Protein AF-A0A4Y2T5E0-F1 (afdb_monomer_lite)

Foldseek 3Di:
DPPVVVVVVVVVCVVVVVCVVLVVLVPDDCVCVVVSVVVVVVVVVVVVVVLVVQLVVQLCVVPDPVDPDDDPVNSVVSSCVRSDPDDDPVVVVVVPDDDDDDD

Structure (mmCIF, N/CA/C/O backbone):
data_AF-A0A4Y2T5E0-F1
#
_entry.id   AF-A0A4Y2T5E0-F1
#
loop_
_atom_site.group_PDB
_atom_site.id
_atom_site.type_symbol
_atom_site.label_atom_id
_atom_site.label_alt_id
_atom_site.label_comp_id
_atom_site.label_asym_id
_atom_site.label_entity_id
_atom_site.label_seq_id
_atom_site.pdbx_PDB_ins_code
_atom_site.Cartn_x
_atom_site.Cartn_y
_atom_site.Cartn_z
_atom_site.occupancy
_atom_site.B_iso_or_equiv
_atom_site.auth_seq_id
_atom_site.auth_comp_id
_atom_site.auth_asym_id
_atom_site.auth_atom_id
_atom_site.pdbx_PDB_model_num
ATOM 1 N N . MET A 1 1 ? -25.611 14.193 2.807 1.00 38.94 1 MET A N 1
ATOM 2 C CA . MET A 1 1 ? -24.963 12.867 2.953 1.00 38.94 1 MET A CA 1
ATOM 3 C C . MET A 1 1 ? -24.433 12.355 1.598 1.00 38.94 1 MET A C 1
ATOM 5 O O . MET A 1 1 ? -24.807 11.285 1.165 1.00 38.94 1 MET A O 1
ATOM 9 N N . HIS A 1 2 ? -23.585 13.120 0.891 1.00 33.88 2 HIS A N 1
ATOM 10 C CA . HIS A 1 2 ? -23.085 12.746 -0.457 1.00 33.88 2 HIS A CA 1
ATOM 11 C C . HIS A 1 2 ? -21.566 12.936 -0.644 1.00 33.88 2 HIS A C 1
ATOM 13 O O . HIS A 1 2 ? -20.996 12.493 -1.637 1.00 33.88 2 HIS A O 1
ATOM 19 N N . ILE A 1 3 ? -20.885 13.560 0.323 1.00 38.69 3 ILE A N 1
ATOM 20 C CA . ILE A 1 3 ? -19.448 13.872 0.236 1.00 38.69 3 ILE A CA 1
ATOM 21 C C . ILE A 1 3 ? -18.590 12.664 0.658 1.00 38.69 3 ILE A C 1
ATOM 23 O O . ILE A 1 3 ? -17.503 12.457 0.125 1.00 38.69 3 ILE A O 1
ATOM 27 N N . ALA A 1 4 ? -19.100 11.815 1.560 1.00 41.91 4 ALA A N 1
ATOM 28 C CA . ALA A 1 4 ? -18.383 10.633 2.034 1.00 41.91 4 ALA A CA 1
ATOM 29 C C . ALA A 1 4 ? -18.294 9.530 0.962 1.00 41.91 4 ALA A C 1
ATOM 31 O O . ALA A 1 4 ? -17.218 8.975 0.765 1.00 41.91 4 ALA A O 1
ATOM 32 N N . GLN A 1 5 ? -19.375 9.252 0.219 1.00 39.28 5 GLN A N 1
ATOM 33 C CA . GLN A 1 5 ? -19.394 8.177 -0.786 1.00 39.28 5 GLN A CA 1
ATOM 34 C C . GLN A 1 5 ? -18.369 8.388 -1.913 1.00 39.28 5 GLN A C 1
ATOM 36 O O . GLN A 1 5 ? -17.721 7.427 -2.319 1.00 39.28 5 GLN A O 1
ATOM 41 N N . ARG A 1 6 ? -18.167 9.637 -2.365 1.00 36.12 6 ARG A N 1
ATOM 42 C CA . ARG A 1 6 ? -17.224 9.973 -3.451 1.00 36.12 6 ARG A CA 1
ATOM 43 C C . ARG A 1 6 ? -15.768 9.622 -3.126 1.00 36.12 6 ARG A C 1
ATOM 45 O O . ARG A 1 6 ? -15.042 9.177 -4.011 1.00 36.12 6 ARG A O 1
ATOM 52 N N . LYS A 1 7 ? -15.342 9.786 -1.866 1.00 42.78 7 LYS A N 1
ATOM 53 C CA . LYS A 1 7 ? -13.980 9.424 -1.434 1.00 42.78 7 LYS A CA 1
ATOM 54 C C . LYS A 1 7 ? -13.768 7.906 -1.415 1.00 42.78 7 LYS A C 1
ATOM 56 O O . LYS A 1 7 ? -12.701 7.440 -1.796 1.00 42.78 7 LYS A O 1
ATOM 61 N N . TRP A 1 8 ? -14.788 7.133 -1.039 1.00 35.09 8 TRP A N 1
ATOM 62 C CA . TRP A 1 8 ? -14.706 5.667 -0.984 1.00 35.09 8 TRP A CA 1
ATOM 63 C C . TRP A 1 8 ? -14.753 4.994 -2.361 1.00 35.09 8 TRP A C 1
ATOM 65 O O . TRP A 1 8 ? -14.153 3.936 -2.536 1.00 35.09 8 TRP A O 1
ATOM 75 N N . THR A 1 9 ? -15.429 5.587 -3.350 1.00 40.59 9 THR A N 1
ATOM 76 C CA . THR A 1 9 ? -15.421 5.071 -4.731 1.00 40.59 9 THR A CA 1
ATOM 77 C C . THR A 1 9 ? -14.061 5.234 -5.405 1.00 40.59 9 THR A C 1
ATOM 79 O O . THR A 1 9 ? -13.623 4.303 -6.068 1.00 40.59 9 THR A O 1
ATOM 82 N N . ALA A 1 10 ? -13.349 6.340 -5.159 1.00 46.66 10 ALA A N 1
ATOM 83 C CA . ALA A 1 10 ? -11.989 6.536 -5.673 1.00 46.66 10 ALA A CA 1
ATOM 84 C C . ALA A 1 10 ? -10.997 5.497 -5.111 1.00 46.66 10 ALA A C 1
ATOM 86 O O . ALA A 1 10 ? -10.145 4.997 -5.835 1.00 46.66 10 ALA A O 1
ATOM 87 N N . LEU A 1 11 ? -11.170 5.090 -3.846 1.00 44.09 11 LEU A N 1
ATOM 88 C CA . LEU A 1 11 ? -10.373 4.036 -3.201 1.00 44.09 11 LEU A CA 1
ATOM 89 C C . LEU A 1 11 ? -10.544 2.647 -3.840 1.00 44.09 11 LEU A C 1
ATOM 91 O O . LEU A 1 11 ? -9.616 1.846 -3.802 1.00 44.09 11 LEU A O 1
ATOM 95 N N . LYS A 1 12 ? -11.699 2.354 -4.454 1.00 46.22 12 LYS A N 1
ATOM 96 C CA . LYS A 1 12 ? -11.912 1.097 -5.197 1.00 46.22 12 LYS A CA 1
ATOM 97 C C . LYS A 1 12 ? -11.243 1.083 -6.572 1.00 46.22 12 LYS A C 1
ATOM 99 O O . LYS A 1 12 ? -11.089 0.005 -7.136 1.00 46.22 12 LYS A O 1
ATOM 104 N N . GLU A 1 13 ? -10.847 2.239 -7.101 1.00 50.88 13 GLU A N 1
ATOM 105 C CA . GLU A 1 13 ? -10.145 2.348 -8.386 1.00 50.88 13 GLU A CA 1
ATOM 106 C C . GLU A 1 13 ? -8.615 2.293 -8.242 1.00 50.88 13 GLU A C 1
ATOM 108 O O . GLU A 1 13 ? -7.919 2.027 -9.219 1.00 50.88 13 GLU A O 1
ATOM 113 N N . ILE A 1 14 ? -8.089 2.446 -7.020 1.00 53.03 14 ILE A N 1
ATOM 114 C CA . ILE A 1 14 ? -6.653 2.350 -6.701 1.00 53.03 14 ILE A CA 1
ATOM 115 C C . ILE A 1 14 ? -6.022 1.019 -7.162 1.00 53.03 14 ILE A C 1
ATOM 117 O O . ILE A 1 14 ? -4.982 1.080 -7.818 1.00 53.03 14 ILE A O 1
ATOM 121 N N . PRO A 1 15 ? -6.653 -0.16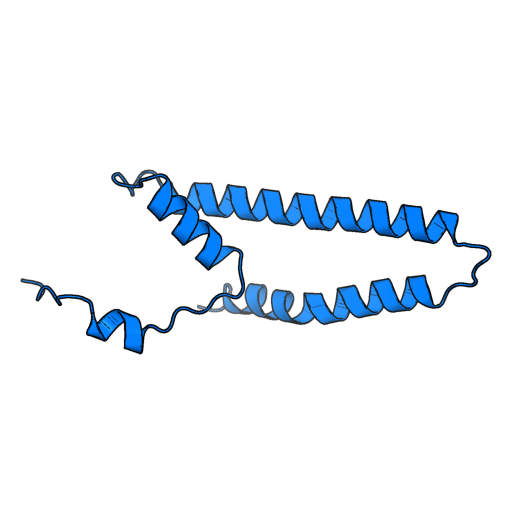4 -6.978 1.00 59.19 15 PRO A N 1
ATOM 122 C CA . PRO A 1 15 ? -6.102 -1.422 -7.490 1.00 59.19 15 PRO A CA 1
ATOM 123 C C . PRO A 1 15 ? -5.971 -1.440 -9.019 1.00 59.19 15 PRO A C 1
ATOM 125 O O . PRO A 1 15 ? -5.111 -2.125 -9.567 1.00 59.19 15 PRO A O 1
ATOM 128 N N . ARG A 1 16 ? -6.826 -0.687 -9.726 1.00 64.06 16 ARG A N 1
ATOM 129 C CA . ARG A 1 16 ? -6.828 -0.613 -11.190 1.00 64.06 16 ARG A CA 1
ATOM 130 C C . ARG A 1 16 ? -5.726 0.313 -11.694 1.00 64.06 16 ARG A C 1
ATOM 132 O O . ARG A 1 16 ? -5.072 -0.014 -12.676 1.00 64.06 16 ARG A O 1
ATOM 139 N N . VAL A 1 17 ? -5.496 1.434 -11.014 1.00 73.75 17 VAL A N 1
ATOM 140 C CA . VAL A 1 17 ? -4.439 2.391 -11.375 1.00 73.75 17 VAL A CA 1
ATOM 141 C C . VAL A 1 17 ? -3.053 1.817 -11.087 1.00 73.75 17 VAL A C 1
ATOM 143 O O . VAL A 1 17 ? -2.181 1.899 -11.948 1.00 73.75 17 VAL A O 1
ATOM 146 N N . GLU A 1 18 ? -2.856 1.172 -9.936 1.00 76.12 18 GLU A N 1
ATOM 147 C CA . GLU A 1 18 ? -1.587 0.508 -9.613 1.00 76.12 18 GLU A CA 1
ATOM 148 C C . GLU A 1 18 ? -1.259 -0.580 -10.641 1.00 76.12 18 GLU A C 1
ATOM 150 O O . GLU A 1 18 ? -0.164 -0.583 -11.202 1.00 76.12 18 GLU A O 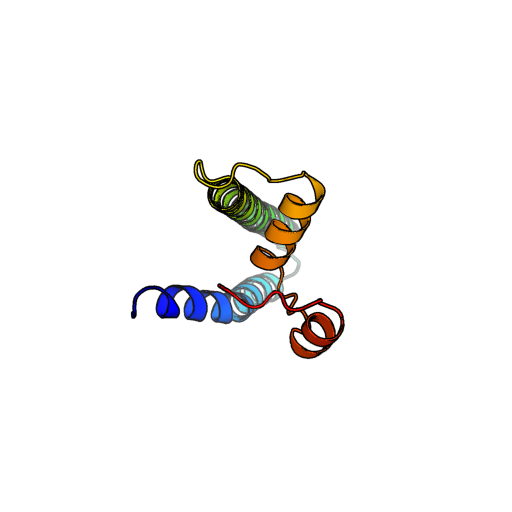1
ATOM 155 N N . ALA A 1 19 ? -2.227 -1.441 -10.977 1.00 81.50 19 ALA A N 1
ATOM 156 C CA . ALA A 1 19 ? -2.047 -2.475 -11.995 1.00 81.50 19 ALA A CA 1
ATOM 157 C C . ALA A 1 19 ? -1.687 -1.899 -13.378 1.00 81.50 19 ALA A C 1
ATOM 159 O O . ALA A 1 19 ? -0.857 -2.475 -14.080 1.00 81.50 19 ALA A O 1
ATOM 160 N N . LEU A 1 20 ? -2.264 -0.754 -13.762 1.00 88.00 20 LEU A N 1
ATOM 161 C CA . LEU A 1 20 ? -1.931 -0.068 -15.016 1.00 88.00 20 LEU A CA 1
ATOM 162 C C . LEU A 1 20 ? -0.515 0.522 -14.994 1.00 88.00 20 LEU A C 1
ATOM 164 O O . LEU A 1 20 ? 0.213 0.377 -15.974 1.00 88.00 20 LEU A O 1
ATOM 168 N N . ILE A 1 21 ? -0.106 1.145 -13.885 1.00 86.19 21 ILE A N 1
ATOM 169 C CA . ILE A 1 21 ? 1.241 1.713 -13.724 1.00 86.19 21 ILE A CA 1
ATOM 170 C C . ILE A 1 21 ? 2.290 0.597 -13.768 1.00 86.19 21 ILE A C 1
ATOM 172 O O . ILE A 1 21 ? 3.238 0.678 -14.548 1.00 86.19 21 ILE A O 1
ATOM 176 N N . PHE A 1 22 ? 2.104 -0.472 -12.988 1.00 85.62 22 PHE A N 1
ATOM 177 C CA . PHE A 1 22 ? 3.004 -1.628 -13.011 1.00 85.62 22 PHE A CA 1
ATOM 178 C C . PHE A 1 22 ? 3.014 -2.312 -14.381 1.00 85.62 22 PHE A C 1
ATOM 180 O O . PHE A 1 22 ? 4.081 -2.669 -14.875 1.00 85.62 22 PHE A O 1
ATOM 187 N N . GLY A 1 23 ? 1.856 -2.453 -15.029 1.00 88.44 23 GLY A N 1
ATOM 188 C CA . GLY A 1 23 ? 1.760 -2.997 -16.384 1.00 88.44 23 GLY A CA 1
ATOM 189 C C . GLY A 1 23 ? 2.554 -2.179 -17.406 1.00 88.44 23 GLY A C 1
ATOM 190 O O . GLY A 1 23 ? 3.310 -2.751 -18.191 1.00 88.44 23 GLY A O 1
ATOM 191 N N . ALA A 1 24 ? 2.456 -0.848 -17.353 1.00 90.38 24 ALA A N 1
ATOM 192 C CA . ALA A 1 24 ? 3.204 0.046 -18.233 1.00 90.38 24 ALA A CA 1
ATOM 193 C C . ALA A 1 24 ? 4.723 -0.080 -18.022 1.00 90.38 24 ALA A C 1
ATOM 195 O O . ALA A 1 24 ? 5.458 -0.292 -18.987 1.00 90.38 24 ALA A O 1
ATOM 196 N N . TRP A 1 25 ? 5.199 -0.040 -16.773 1.00 90.75 25 TRP A N 1
ATOM 197 C CA . TRP A 1 25 ? 6.627 -0.198 -16.466 1.00 90.75 25 TRP A CA 1
ATOM 198 C C . TRP A 1 25 ? 7.168 -1.585 -16.835 1.00 90.75 25 TRP A C 1
ATOM 200 O O . TRP A 1 25 ? 8.291 -1.693 -17.332 1.00 90.75 25 TRP A O 1
ATOM 210 N N . ASN A 1 26 ? 6.369 -2.641 -16.661 1.00 88.44 26 ASN A N 1
ATOM 211 C CA . ASN A 1 26 ? 6.749 -4.003 -17.045 1.00 88.44 26 ASN A CA 1
ATOM 212 C C . ASN A 1 26 ? 6.790 -4.212 -18.564 1.00 88.44 26 ASN A C 1
ATOM 214 O O . ASN A 1 26 ? 7.546 -5.062 -19.024 1.00 88.44 26 ASN A O 1
ATOM 218 N N . SER A 1 27 ? 6.031 -3.432 -19.340 1.00 91.62 27 SER A N 1
ATOM 219 C CA . SER A 1 27 ? 6.030 -3.521 -20.808 1.00 91.62 27 SER A CA 1
ATOM 220 C C . SER A 1 27 ? 7.298 -2.963 -21.469 1.00 91.62 27 SER A C 1
ATOM 222 O O . SER A 1 27 ? 7.560 -3.245 -22.638 1.00 91.62 27 SER A O 1
ATOM 224 N N . LEU A 1 28 ? 8.100 -2.180 -20.736 1.00 92.00 28 LEU A N 1
ATOM 225 C CA . LEU A 1 28 ? 9.345 -1.620 -21.256 1.00 92.00 28 LEU A CA 1
ATOM 226 C C . LEU A 1 28 ? 10.404 -2.713 -21.488 1.00 92.00 28 LEU A C 1
ATOM 228 O O . LEU A 1 28 ? 10.467 -3.678 -20.721 1.00 92.00 28 LEU A O 1
ATOM 232 N N . PRO A 1 29 ? 11.301 -2.546 -22.475 1.00 93.94 29 PRO A N 1
ATOM 233 C CA . PRO A 1 29 ? 12.400 -3.480 -22.710 1.00 93.94 29 PRO A CA 1
ATOM 234 C C . PRO A 1 29 ? 13.345 -3.634 -21.508 1.00 93.94 29 PRO A C 1
ATOM 236 O O . PRO A 1 29 ? 13.461 -2.750 -20.656 1.00 93.94 29 PRO A O 1
ATOM 239 N N . GLU A 1 30 ? 14.075 -4.749 -21.465 1.00 90.75 30 GLU A N 1
ATOM 240 C CA . GLU A 1 30 ? 14.970 -5.078 -20.346 1.00 90.75 30 GLU A CA 1
ATOM 241 C C . GLU A 1 30 ? 16.203 -4.168 -20.252 1.00 90.75 30 GLU A C 1
ATOM 243 O O . GLU A 1 30 ? 16.779 -4.006 -19.179 1.00 90.75 30 GLU A O 1
ATOM 248 N N . CYS A 1 31 ? 16.557 -3.474 -21.338 1.00 94.00 31 CYS A N 1
ATOM 249 C CA . CYS A 1 31 ? 17.613 -2.460 -21.319 1.00 94.00 31 CYS A CA 1
ATOM 250 C C . CYS A 1 31 ? 17.312 -1.270 -20.383 1.00 94.00 31 CYS A C 1
ATOM 252 O O . CYS A 1 31 ? 18.219 -0.502 -20.076 1.00 94.00 31 CYS A O 1
ATOM 254 N N . TYR A 1 32 ? 16.075 -1.140 -19.885 1.00 91.75 32 TYR A N 1
ATOM 255 C CA . TYR A 1 32 ? 15.664 -0.134 -18.900 1.00 91.75 32 TYR A CA 1
ATOM 256 C C . TYR A 1 32 ? 15.565 -0.677 -17.463 1.00 91.75 32 TYR A C 1
ATOM 258 O O . TYR A 1 32 ? 14.931 -0.047 -16.615 1.00 91.75 32 TYR A O 1
ATOM 266 N N . SER A 1 33 ? 16.153 -1.838 -17.161 1.00 90.56 33 SER A N 1
ATOM 267 C CA . SER A 1 33 ? 16.027 -2.515 -15.858 1.00 90.56 33 SER A CA 1
ATOM 268 C C . SER A 1 33 ? 16.369 -1.626 -14.652 1.00 90.56 33 SER A C 1
ATOM 270 O O . SER A 1 33 ? 15.618 -1.601 -13.677 1.00 90.56 33 SER A O 1
ATOM 272 N N . GLU A 1 34 ? 17.432 -0.823 -14.726 1.00 93.50 34 GLU A N 1
ATOM 273 C CA . GLU A 1 34 ? 17.815 0.095 -13.641 1.00 93.50 34 GLU A CA 1
ATOM 274 C C . GLU A 1 34 ? 16.812 1.242 -13.450 1.00 93.50 34 GLU A C 1
ATOM 276 O O . GLU A 1 34 ? 16.480 1.613 -12.322 1.00 93.50 34 GLU A O 1
ATOM 281 N N . VAL A 1 35 ? 16.238 1.752 -14.543 1.00 93.06 35 VAL A N 1
ATOM 282 C CA . VAL A 1 35 ? 15.198 2.790 -14.487 1.00 93.06 35 VAL A CA 1
ATOM 283 C C . VAL A 1 35 ? 13.908 2.226 -13.889 1.00 93.06 35 VAL A C 1
ATOM 285 O O . VAL A 1 35 ? 13.285 2.885 -13.057 1.00 93.06 35 VAL A O 1
ATOM 288 N N . LYS A 1 36 ? 13.534 0.985 -14.238 1.00 92.50 36 LYS A N 1
ATOM 289 C CA . LYS A 1 36 ? 12.387 0.287 -13.631 1.00 92.50 36 LYS A CA 1
ATOM 290 C C . LYS A 1 36 ? 12.570 0.133 -12.118 1.00 92.50 36 LYS A C 1
ATOM 292 O O . LYS A 1 36 ? 11.651 0.437 -11.361 1.00 92.50 36 LYS A O 1
ATOM 297 N N . LYS A 1 37 ? 13.759 -0.287 -11.663 1.00 91.06 37 LYS A N 1
ATOM 298 C CA . LYS A 1 37 ? 14.075 -0.413 -10.227 1.00 91.06 37 LYS A CA 1
ATOM 299 C C . LYS A 1 37 ? 13.922 0.920 -9.499 1.00 91.06 37 LYS A C 1
ATOM 301 O O . LYS A 1 37 ? 13.288 0.964 -8.445 1.00 91.06 37 LYS A O 1
ATOM 306 N N . LEU A 1 38 ? 14.450 2.004 -10.071 1.00 92.38 38 LEU A N 1
ATOM 307 C CA . LEU A 1 38 ? 14.309 3.340 -9.495 1.00 92.38 38 LEU A CA 1
ATOM 308 C C . LEU A 1 38 ? 12.839 3.770 -9.425 1.00 92.38 38 LEU A C 1
ATOM 310 O O . LEU A 1 38 ? 12.385 4.219 -8.373 1.00 92.38 38 LEU A O 1
ATOM 314 N N . ALA A 1 39 ? 12.083 3.591 -10.510 1.00 89.94 39 ALA A N 1
ATOM 315 C CA . ALA A 1 39 ? 10.664 3.929 -10.559 1.00 89.94 39 ALA A CA 1
ATOM 316 C C . ALA A 1 39 ? 9.862 3.171 -9.491 1.00 89.94 39 ALA A C 1
ATOM 318 O O . ALA A 1 39 ? 9.070 3.779 -8.771 1.00 89.94 39 ALA A O 1
ATOM 319 N N . TYR A 1 40 ? 10.109 1.870 -9.323 1.00 88.31 40 TYR A N 1
ATOM 320 C CA . TYR A 1 40 ? 9.469 1.070 -8.276 1.00 88.31 40 TYR A CA 1
ATOM 321 C C . TYR A 1 40 ? 9.872 1.502 -6.866 1.00 88.31 40 TYR A C 1
ATOM 323 O O . TYR A 1 40 ? 9.010 1.571 -5.986 1.00 88.31 40 TYR A O 1
ATOM 331 N N . GLY A 1 41 ? 11.139 1.861 -6.647 1.00 89.38 41 GLY A N 1
ATOM 332 C CA . GLY A 1 41 ? 11.587 2.432 -5.377 1.00 89.38 41 GLY A CA 1
ATOM 333 C C . GLY A 1 41 ? 10.842 3.725 -5.040 1.00 89.38 41 GLY A C 1
ATOM 334 O O . GLY A 1 41 ? 10.274 3.855 -3.956 1.00 89.38 41 GLY A O 1
ATOM 335 N N . VAL A 1 42 ? 10.761 4.646 -6.000 1.00 89.00 42 VAL A N 1
ATOM 336 C CA . VAL A 1 42 ? 10.052 5.925 -5.852 1.00 89.00 42 VAL A CA 1
ATOM 337 C C . VAL A 1 42 ? 8.556 5.711 -5.594 1.00 89.00 42 VAL A C 1
ATOM 339 O O . VAL A 1 42 ? 8.012 6.279 -4.646 1.00 89.00 42 VAL A O 1
ATOM 342 N N . LEU A 1 43 ? 7.894 4.849 -6.372 1.00 86.00 43 LEU A N 1
ATOM 343 C CA . LEU A 1 43 ? 6.477 4.509 -6.178 1.00 86.00 43 LEU A CA 1
ATOM 344 C C . LEU A 1 43 ? 6.211 3.925 -4.781 1.00 86.00 43 LEU A C 1
ATOM 346 O O . LEU A 1 43 ? 5.222 4.279 -4.139 1.00 86.00 43 LEU A O 1
ATOM 350 N N . THR A 1 44 ? 7.118 3.085 -4.277 1.00 85.69 44 THR A N 1
ATOM 351 C CA . THR A 1 44 ? 7.000 2.482 -2.940 1.00 85.69 44 THR A CA 1
ATOM 352 C C . THR A 1 44 ? 7.118 3.527 -1.827 1.00 85.69 44 THR A C 1
ATOM 354 O O . THR A 1 44 ? 6.376 3.472 -0.841 1.00 85.69 44 THR A O 1
ATOM 357 N N . ILE A 1 45 ? 8.004 4.517 -1.983 1.00 87.19 45 ILE A N 1
ATOM 358 C CA . ILE A 1 45 ? 8.141 5.619 -1.019 1.00 87.19 45 ILE A CA 1
ATOM 359 C C . ILE A 1 45 ? 6.820 6.386 -0.917 1.00 87.19 45 ILE A C 1
ATOM 361 O O . ILE A 1 45 ? 6.316 6.560 0.189 1.00 87.19 45 ILE A O 1
ATOM 365 N N . PHE A 1 46 ? 6.208 6.755 -2.046 1.00 81.06 46 PHE A N 1
ATOM 366 C CA . PHE A 1 46 ? 4.924 7.466 -2.044 1.00 81.06 46 PHE A CA 1
ATOM 367 C C . PHE A 1 46 ? 3.772 6.645 -1.444 1.00 81.06 46 PHE A C 1
ATOM 369 O O . PHE A 1 46 ? 2.962 7.176 -0.682 1.00 81.06 46 PHE A O 1
ATOM 376 N N . GLY A 1 47 ? 3.694 5.345 -1.747 1.00 81.62 47 GLY A N 1
ATOM 377 C CA . GLY A 1 47 ? 2.663 4.473 -1.172 1.00 81.62 47 GLY A CA 1
ATOM 378 C C . GLY A 1 47 ? 2.797 4.319 0.348 1.00 81.62 47 GLY A C 1
ATOM 379 O O . GLY A 1 47 ? 1.803 4.343 1.085 1.00 81.62 47 GLY A O 1
ATOM 380 N N . SER A 1 48 ? 4.035 4.203 0.835 1.00 80.88 48 SER A N 1
ATOM 381 C CA . SER A 1 48 ? 4.307 4.074 2.268 1.00 80.88 48 SER A CA 1
ATOM 382 C C . SER A 1 48 ? 4.052 5.380 3.024 1.00 80.88 48 SER A C 1
ATOM 384 O O . SER A 1 48 ? 3.350 5.342 4.037 1.00 80.88 48 SER A O 1
ATOM 386 N N . THR A 1 49 ? 4.509 6.536 2.526 1.00 86.69 49 THR A N 1
ATOM 387 C CA . THR A 1 49 ? 4.256 7.839 3.171 1.00 86.69 49 THR A CA 1
ATOM 388 C C . THR A 1 49 ? 2.766 8.132 3.288 1.00 86.69 49 THR A C 1
ATOM 390 O O . THR A 1 49 ? 2.302 8.449 4.384 1.00 86.69 49 THR A O 1
ATOM 393 N N . TYR A 1 50 ? 1.993 7.914 2.221 1.00 84.94 50 TYR A N 1
ATOM 394 C CA . TYR A 1 50 ? 0.536 8.059 2.264 1.00 84.94 50 TYR A CA 1
ATOM 395 C C . TYR A 1 50 ? -0.105 7.172 3.343 1.00 84.94 50 TYR A C 1
ATOM 397 O O . TYR A 1 50 ? -0.968 7.618 4.102 1.00 84.94 50 TYR A O 1
ATOM 405 N N . SER A 1 51 ? 0.335 5.916 3.445 1.00 79.12 51 SER A N 1
ATOM 406 C CA . SER A 1 51 ? -0.185 4.972 4.440 1.00 79.12 51 SER A CA 1
ATOM 407 C C . SER A 1 51 ? 0.120 5.421 5.873 1.00 79.12 51 SER A C 1
ATOM 409 O O . SER A 1 51 ? -0.751 5.340 6.744 1.00 79.12 51 SER A O 1
ATOM 411 N N . PHE A 1 52 ? 1.325 5.943 6.119 1.00 82.69 52 PHE A N 1
ATOM 412 C CA . PHE A 1 52 ? 1.695 6.517 7.412 1.00 82.69 52 PHE A CA 1
ATOM 413 C C . PHE A 1 52 ? 0.867 7.762 7.740 1.00 82.69 52 PHE A C 1
ATOM 415 O O . PHE A 1 52 ? 0.312 7.841 8.836 1.00 82.69 52 PHE A O 1
ATOM 422 N N . GLU A 1 53 ? 0.718 8.704 6.809 1.00 81.69 53 GLU A N 1
ATOM 423 C CA . GLU A 1 53 ? -0.095 9.912 7.012 1.00 81.69 53 GLU A CA 1
ATOM 424 C C . GLU A 1 53 ? -1.557 9.572 7.322 1.00 81.69 53 GLU A C 1
ATOM 426 O O . GLU A 1 53 ? -2.151 10.123 8.257 1.00 81.69 53 GLU A O 1
ATOM 431 N N . GLN A 1 54 ? -2.128 8.605 6.601 1.00 83.06 54 GLN A N 1
ATOM 432 C CA . G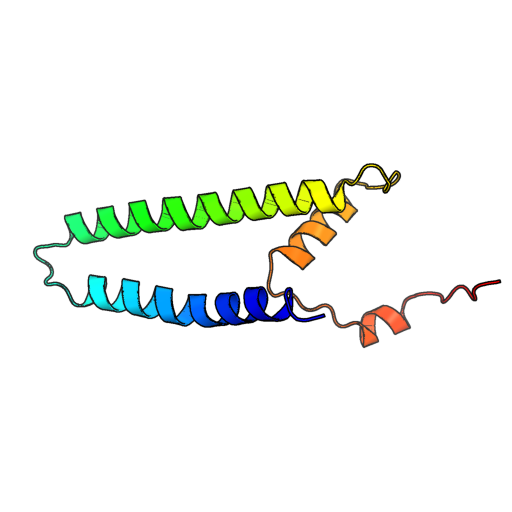LN A 1 54 ? -3.466 8.095 6.890 1.00 83.06 54 GLN A CA 1
ATOM 433 C C . GLN A 1 54 ? -3.549 7.457 8.278 1.00 83.06 54 GLN A C 1
ATOM 435 O O . GLN A 1 54 ? -4.515 7.701 9.007 1.00 83.06 54 GLN A O 1
ATOM 440 N N . ALA A 1 55 ? -2.542 6.677 8.679 1.00 83.06 55 ALA A N 1
ATOM 441 C CA . ALA A 1 55 ? -2.492 6.074 10.005 1.00 83.06 55 ALA A CA 1
ATOM 442 C C . ALA A 1 55 ? -2.408 7.134 11.118 1.00 83.06 55 ALA A C 1
ATOM 444 O O . ALA A 1 55 ? -3.157 7.047 12.094 1.00 83.06 55 ALA A O 1
ATOM 445 N N . PHE A 1 56 ? -1.581 8.170 10.957 1.00 82.12 56 PHE A N 1
ATOM 446 C CA . PHE A 1 56 ? -1.480 9.289 11.902 1.00 82.12 56 PHE A CA 1
ATOM 447 C C . PHE A 1 56 ? -2.781 10.090 11.993 1.00 82.12 56 PHE A C 1
ATOM 449 O O . PHE A 1 56 ? -3.259 10.386 13.091 1.00 82.12 56 PHE A O 1
ATOM 456 N N . SER A 1 57 ? -3.404 10.388 10.853 1.00 82.94 57 SER A N 1
ATOM 457 C CA . SER A 1 57 ? -4.712 11.047 10.807 1.00 82.94 57 SER A CA 1
ATOM 458 C C . SER A 1 57 ? -5.783 10.210 11.519 1.00 82.94 57 SER A C 1
ATOM 460 O O . SER A 1 57 ? -6.515 10.712 12.378 1.00 82.94 57 SER A O 1
ATOM 462 N N . CYS A 1 58 ? -5.820 8.899 11.259 1.00 81.25 58 CYS A N 1
ATOM 463 C CA . CYS A 1 58 ? -6.703 7.970 11.960 1.00 81.25 58 CYS A CA 1
ATOM 464 C C . CYS A 1 58 ? -6.435 7.958 13.465 1.00 81.25 58 CYS A C 1
ATOM 466 O O . CYS A 1 58 ? -7.384 7.990 14.247 1.00 81.25 58 CYS A O 1
ATOM 468 N N . MET A 1 59 ? -5.170 7.941 13.880 1.00 83.06 59 MET A N 1
ATOM 469 C CA . MET A 1 59 ? -4.781 7.973 15.287 1.00 83.06 59 MET A CA 1
ATOM 470 C C . MET A 1 59 ? -5.273 9.251 15.972 1.00 83.06 59 MET A C 1
ATOM 472 O O . MET A 1 59 ? -5.832 9.159 17.062 1.00 83.06 59 MET A O 1
ATOM 476 N N . ASN A 1 60 ? -5.157 10.412 15.324 1.00 79.88 60 ASN A N 1
ATOM 477 C CA . ASN A 1 60 ? -5.666 11.685 15.844 1.00 79.88 60 ASN A CA 1
ATOM 478 C C . ASN A 1 60 ? -7.194 11.683 15.996 1.00 79.88 60 ASN A C 1
ATOM 480 O O . ASN A 1 60 ? -7.717 12.163 17.002 1.00 79.88 60 ASN A O 1
ATOM 484 N N . ILE A 1 61 ? -7.918 11.087 15.044 1.00 78.75 61 ILE A N 1
ATOM 485 C CA . ILE A 1 61 ? -9.377 10.923 15.133 1.00 78.75 61 ILE A 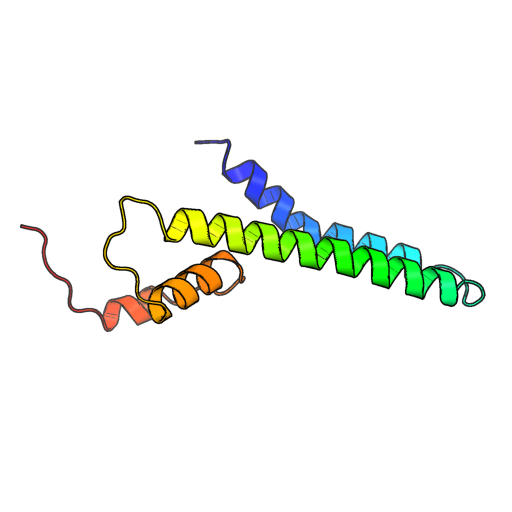CA 1
ATOM 486 C C . ILE A 1 61 ? -9.751 9.960 16.272 1.00 78.75 61 ILE A C 1
ATOM 488 O O . ILE A 1 61 ? -10.674 10.232 17.039 1.00 78.75 61 ILE A O 1
ATOM 492 N N . ILE A 1 62 ? -9.047 8.830 16.403 1.00 76.62 62 ILE A N 1
ATOM 493 C CA . ILE A 1 62 ? -9.328 7.828 17.443 1.00 76.62 62 ILE A CA 1
ATOM 494 C C . ILE A 1 62 ? -8.992 8.385 18.840 1.00 76.62 62 ILE A C 1
ATOM 496 O O . ILE A 1 62 ? -9.763 8.169 19.778 1.00 76.62 62 ILE A O 1
ATOM 500 N N . LYS A 1 63 ? -7.885 9.126 18.976 1.00 77.75 63 LYS A N 1
ATOM 501 C CA . LYS A 1 63 ? -7.435 9.816 20.200 1.00 77.75 63 LYS A CA 1
ATOM 502 C C . LYS A 1 63 ? -8.045 11.218 20.345 1.00 77.75 63 LYS A C 1
ATOM 504 O O . LYS A 1 63 ? -7.387 12.126 20.850 1.00 77.75 63 LYS A O 1
ATOM 509 N N . SER A 1 6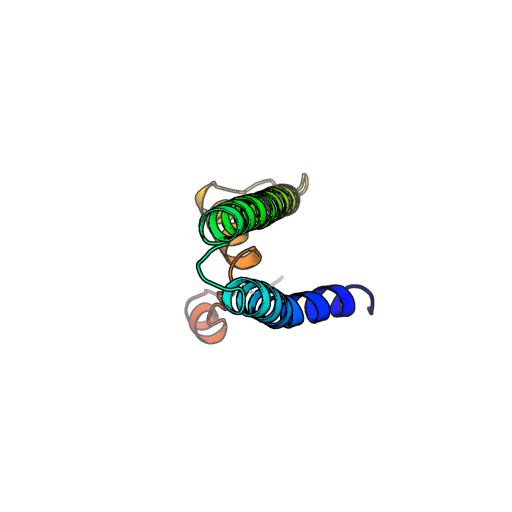4 ? -9.282 11.424 19.886 1.00 72.69 64 SER A N 1
ATOM 510 C CA . SER A 1 64 ? -9.940 12.726 20.038 1.00 72.69 64 SER A CA 1
ATOM 511 C C . SER A 1 64 ? -10.017 13.145 21.512 1.00 72.69 64 SER A C 1
ATOM 513 O O . SER A 1 64 ? -10.122 12.303 22.405 1.00 72.69 64 SER A O 1
ATOM 515 N N . LYS A 1 65 ? -10.048 14.459 21.761 1.00 60.78 65 LYS A N 1
ATOM 516 C CA . LYS A 1 65 ? -10.114 15.060 23.107 1.00 60.78 65 LYS A CA 1
ATOM 517 C C . LYS A 1 65 ? -11.317 14.582 23.944 1.00 60.78 65 LYS A C 1
ATOM 519 O O . LYS A 1 65 ? -11.292 14.680 25.162 1.00 60.78 65 LYS A O 1
ATOM 524 N N . VAL A 1 66 ? -12.350 14.052 23.287 1.00 62.66 66 VAL A N 1
ATOM 525 C CA . VAL A 1 66 ? -13.600 13.562 23.893 1.00 62.66 66 VAL A CA 1
ATOM 526 C C . VAL A 1 66 ? -13.485 12.097 24.355 1.00 62.66 66 VAL A C 1
ATOM 528 O O . VAL A 1 66 ? -14.353 11.599 25.065 1.00 62.66 66 VAL A O 1
ATOM 531 N N . ARG A 1 67 ? -12.418 11.378 23.970 1.00 63.41 67 ARG A N 1
ATOM 532 C CA . ARG A 1 67 ? -12.232 9.947 24.254 1.00 63.41 67 ARG A CA 1
ATOM 533 C C . ARG A 1 67 ? -11.183 9.756 25.354 1.00 63.41 67 ARG A C 1
ATOM 535 O O . ARG A 1 67 ? -9.997 9.600 25.084 1.00 63.41 67 ARG A O 1
ATOM 542 N N . SER A 1 68 ? -11.629 9.773 26.606 1.00 59.38 68 SER A N 1
ATOM 543 C CA . SER A 1 68 ? -10.772 9.789 27.803 1.00 59.38 68 SER A CA 1
ATOM 544 C C . SER A 1 68 ? -10.238 8.417 28.252 1.00 59.38 68 SER A C 1
ATOM 546 O O . SER A 1 68 ? -9.328 8.372 29.074 1.00 59.38 68 SER A O 1
ATOM 548 N N . GLN A 1 69 ? -10.734 7.297 27.705 1.00 66.25 69 GLN A N 1
ATOM 549 C CA . GLN A 1 69 ? -10.293 5.936 28.066 1.00 66.25 69 GLN A CA 1
ATOM 550 C C . GLN A 1 69 ? -9.878 5.110 26.839 1.00 66.25 69 GLN A C 1
ATOM 552 O O . GLN A 1 69 ? -10.574 4.191 26.399 1.00 66.25 69 GLN A O 1
ATOM 557 N N . LEU A 1 70 ? -8.723 5.437 26.263 1.00 72.69 70 LEU A N 1
ATOM 558 C CA . LEU A 1 70 ? -8.136 4.676 25.163 1.00 72.69 70 LEU A CA 1
ATOM 559 C C . LEU A 1 70 ? -6.844 3.996 25.638 1.00 72.69 70 LEU A C 1
ATOM 561 O O . LEU A 1 70 ? -5.867 4.668 25.950 1.00 72.69 70 LEU A O 1
ATOM 565 N N . THR A 1 71 ? -6.841 2.665 25.718 1.00 79.00 71 THR A N 1
ATOM 566 C CA . THR A 1 71 ? -5.636 1.877 26.006 1.00 79.00 71 THR A CA 1
ATOM 567 C C . THR A 1 71 ? -4.864 1.625 24.712 1.00 79.00 71 THR A C 1
ATOM 569 O O . THR A 1 71 ? -5.440 1.602 23.626 1.00 79.00 71 THR A O 1
ATOM 572 N N . ASN A 1 72 ? -3.559 1.359 24.791 1.00 79.38 72 ASN A N 1
ATOM 573 C CA . ASN A 1 72 ? -2.766 1.069 23.586 1.00 79.38 72 ASN A CA 1
ATOM 574 C C . ASN A 1 72 ? -3.351 -0.098 22.763 1.00 79.38 72 ASN A C 1
ATOM 576 O O . ASN A 1 72 ? -3.422 -0.012 21.540 1.00 79.38 72 ASN A O 1
ATOM 580 N N . LYS A 1 73 ? -3.877 -1.135 23.435 1.00 81.50 73 LYS A N 1
ATOM 581 C CA . LYS A 1 73 ? -4.517 -2.296 22.788 1.00 81.50 73 LYS A CA 1
ATOM 582 C C . LYS A 1 73 ? -5.769 -1.919 21.989 1.00 81.50 73 LYS A C 1
ATOM 584 O O . LYS A 1 73 ? -5.983 -2.417 20.881 1.00 81.50 73 LYS A O 1
ATOM 589 N N . ASN A 1 74 ? -6.624 -1.055 22.542 1.00 81.00 74 ASN A N 1
ATOM 590 C CA . ASN A 1 74 ? -7.862 -0.673 21.863 1.00 81.00 74 ASN A CA 1
ATOM 591 C C . ASN A 1 74 ? -7.611 0.364 20.749 1.00 81.00 74 ASN A C 1
ATOM 593 O O . ASN A 1 74 ? -8.307 0.331 19.730 1.00 81.00 74 ASN A O 1
ATOM 597 N N . LEU A 1 75 ? -6.568 1.192 20.874 1.00 81.81 75 LEU A N 1
ATOM 598 C CA . LEU A 1 75 ? -6.087 2.071 19.810 1.00 81.81 75 LEU A CA 1
ATOM 599 C C . LEU A 1 75 ? -5.567 1.274 18.612 1.00 81.81 75 LEU A C 1
ATOM 601 O O . LEU A 1 75 ? -5.990 1.532 17.487 1.00 81.81 75 LEU A O 1
ATOM 605 N N . GLU A 1 76 ? -4.702 0.291 18.854 1.00 84.25 76 GLU A N 1
ATOM 606 C CA . GLU A 1 76 ? -4.163 -0.588 17.813 1.00 84.25 76 GLU A CA 1
ATOM 607 C C . GLU A 1 76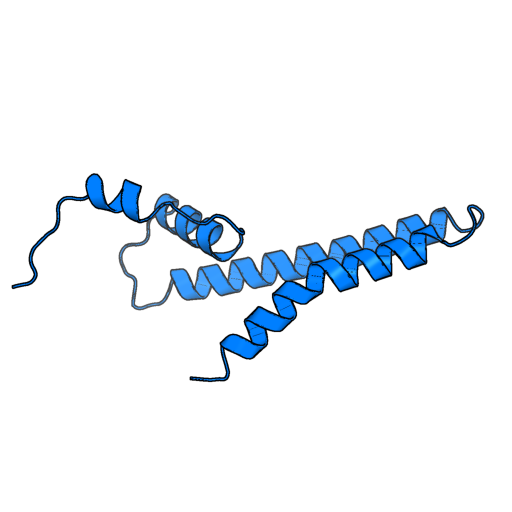 ? -5.288 -1.307 17.057 1.00 84.25 76 GLU A C 1
ATOM 609 O O . GLU A 1 76 ? -5.337 -1.287 15.826 1.00 84.25 76 GLU A O 1
ATOM 614 N N . SER A 1 77 ? -6.257 -1.857 17.794 1.00 83.69 77 SER A N 1
ATOM 615 C CA . SER A 1 77 ? -7.425 -2.524 17.208 1.00 83.69 77 SER A CA 1
ATOM 616 C C . SER A 1 77 ? -8.258 -1.572 16.338 1.00 83.69 77 SER A C 1
ATOM 618 O O . SER A 1 77 ? -8.658 -1.928 15.230 1.00 83.69 77 SER A O 1
ATOM 620 N N . CYS A 1 78 ? -8.492 -0.339 16.804 1.00 81.69 78 CYS A N 1
ATOM 621 C CA . CYS A 1 78 ? -9.216 0.685 16.044 1.00 81.69 78 CYS A CA 1
ATOM 622 C C . CYS A 1 78 ? -8.450 1.137 14.793 1.00 81.69 78 CYS A C 1
ATOM 624 O O . CYS A 1 78 ? -9.067 1.369 13.753 1.00 81.69 78 CYS A O 1
ATOM 626 N N . LEU A 1 79 ? -7.124 1.266 14.885 1.00 83.94 79 LEU A N 1
ATOM 627 C CA . LEU A 1 79 ? -6.277 1.626 13.753 1.00 83.94 79 LEU A CA 1
ATOM 628 C C . LEU A 1 79 ? -6.328 0.526 12.693 1.00 83.94 79 LEU A C 1
ATOM 630 O O . LEU A 1 79 ? -6.649 0.814 11.545 1.00 83.94 79 LEU A O 1
ATOM 634 N N . LYS A 1 80 ? -6.141 -0.734 13.100 1.00 84.75 80 LYS A N 1
ATOM 635 C CA . LYS A 1 80 ? -6.215 -1.909 12.223 1.00 84.75 80 LYS A CA 1
ATOM 636 C C . LYS A 1 80 ? -7.567 -2.018 11.516 1.00 84.75 80 LYS A C 1
ATOM 638 O O . LYS A 1 80 ? -7.606 -2.283 10.320 1.00 84.75 80 LYS A O 1
ATOM 643 N N . LEU A 1 81 ? -8.672 -1.760 12.215 1.00 83.88 81 LEU A N 1
ATOM 644 C CA . LEU A 1 81 ? -10.009 -1.727 11.607 1.00 83.88 81 LEU A CA 1
ATOM 645 C C . LEU A 1 81 ? -10.181 -0.610 10.565 1.00 83.88 81 LEU A C 1
ATOM 647 O O . LEU A 1 81 ? -10.970 -0.768 9.641 1.00 83.88 81 LEU A O 1
ATOM 651 N N . LYS A 1 82 ? -9.485 0.525 10.715 1.00 79.12 82 LYS A N 1
ATOM 652 C CA . LYS A 1 82 ? -9.574 1.656 9.776 1.00 79.12 82 LYS A CA 1
ATOM 653 C C . LYS A 1 82 ? -8.631 1.531 8.584 1.00 79.12 82 LYS A C 1
ATOM 655 O O . LYS A 1 82 ? -8.985 1.993 7.504 1.00 79.12 82 LYS A O 1
ATOM 660 N N . THR A 1 83 ? -7.438 0.978 8.785 1.00 78.56 83 THR A N 1
ATOM 661 C CA . THR A 1 83 ? -6.381 0.935 7.764 1.00 78.56 83 THR A CA 1
ATOM 662 C C . THR A 1 83 ? -6.362 -0.362 6.964 1.00 78.56 83 THR A C 1
ATOM 664 O O . THR A 1 83 ? -5.742 -0.407 5.907 1.00 78.56 83 THR A O 1
ATOM 667 N N . THR A 1 84 ? -7.042 -1.414 7.426 1.00 82.62 84 THR A N 1
ATOM 668 C CA . THR A 1 84 ? -7.111 -2.699 6.717 1.00 82.62 84 THR A CA 1
ATOM 669 C C . THR A 1 84 ? -8.501 -2.948 6.136 1.00 82.62 84 THR A C 1
ATOM 671 O O . THR A 1 84 ? -9.492 -2.356 6.556 1.00 82.62 84 THR A O 1
ATOM 674 N N . SER A 1 85 ? -8.596 -3.877 5.184 1.00 81.62 85 SER A N 1
ATOM 675 C CA . SER A 1 85 ? -9.872 -4.349 4.632 1.00 81.62 85 SER A CA 1
ATOM 676 C C . SER A 1 85 ? -10.617 -5.325 5.555 1.00 81.62 85 SER A C 1
ATOM 678 O O . SER A 1 85 ? -11.644 -5.879 5.153 1.00 81.62 85 SER A O 1
ATOM 680 N N . TYR A 1 86 ? -10.112 -5.560 6.773 1.00 83.44 86 TYR A N 1
ATOM 681 C CA . TYR A 1 86 ? -10.698 -6.497 7.723 1.00 83.44 86 TYR A CA 1
ATOM 682 C C . TYR A 1 86 ? -12.134 -6.096 8.073 1.00 83.44 86 TYR A C 1
ATOM 684 O O . TYR A 1 86 ? -12.392 -5.010 8.592 1.00 83.44 86 TYR A O 1
ATOM 692 N N . LYS A 1 87 ? -13.073 -7.010 7.816 1.00 83.94 87 LYS A N 1
ATOM 693 C CA . LYS A 1 87 ? -14.477 -6.865 8.197 1.00 83.94 87 LYS A CA 1
ATOM 694 C C . LYS A 1 87 ? -14.777 -7.828 9.343 1.00 83.94 87 LYS A C 1
ATOM 696 O O . LYS A 1 87 ? -14.821 -9.033 9.099 1.00 83.94 87 LYS A O 1
ATOM 701 N N . PRO A 1 88 ? -14.962 -7.337 10.579 1.00 83.56 88 PRO A N 1
ATOM 702 C CA . PRO A 1 88 ? -15.337 -8.204 11.684 1.00 83.56 88 PRO A CA 1
ATOM 703 C C . PRO A 1 88 ? -16.731 -8.796 11.446 1.00 83.56 88 PRO A C 1
ATOM 705 O O . PRO A 1 88 ? -17.639 -8.104 10.986 1.00 83.56 88 PRO A O 1
ATOM 708 N N . ASP A 1 89 ? -16.906 -10.070 11.795 1.00 88.25 89 ASP A N 1
ATOM 709 C CA . ASP A 1 89 ? -18.219 -10.714 11.820 1.00 88.25 89 ASP A CA 1
ATOM 710 C C . ASP A 1 89 ? -19.012 -10.196 13.024 1.00 88.25 89 ASP A C 1
ATOM 712 O O . ASP A 1 89 ? -18.884 -10.683 14.150 1.00 88.25 89 ASP A O 1
ATOM 716 N N . LEU A 1 90 ? -19.817 -9.165 12.771 1.00 85.38 90 LEU A N 1
ATOM 717 C CA . LEU A 1 90 ? -20.619 -8.494 13.788 1.00 85.38 90 LEU A CA 1
ATOM 718 C C . LEU A 1 90 ? -21.677 -9.420 14.395 1.00 85.38 90 LEU A C 1
ATOM 720 O O . LEU A 1 90 ? -21.979 -9.295 15.580 1.00 85.38 90 LEU A O 1
ATOM 724 N N . ILE A 1 91 ? -22.211 -10.370 13.620 1.00 87.38 91 ILE A N 1
ATOM 725 C CA . ILE A 1 91 ? -23.235 -11.300 14.103 1.00 87.38 91 ILE A CA 1
ATOM 726 C C . ILE A 1 91 ? -22.612 -12.247 15.120 1.00 87.38 91 ILE A C 1
ATOM 728 O O . ILE A 1 91 ? -23.137 -12.398 16.225 1.00 87.38 91 ILE A O 1
ATOM 732 N N . LYS A 1 92 ? -21.456 -12.828 14.795 1.00 89.69 92 LYS A N 1
ATOM 733 C CA . LYS A 1 92 ? -20.717 -13.677 15.733 1.00 89.69 92 LYS A CA 1
ATOM 734 C C . LYS A 1 92 ? -20.268 -12.905 16.973 1.00 89.69 92 LYS A C 1
ATOM 736 O O . LYS A 1 92 ? -20.373 -13.439 18.073 1.00 89.69 92 LYS A O 1
ATOM 741 N N . LEU A 1 93 ? -19.812 -11.661 16.810 1.00 84.06 93 LEU A N 1
ATOM 742 C CA . LEU A 1 93 ? -19.389 -10.824 17.937 1.00 84.06 93 LEU A CA 1
ATOM 743 C C . LEU A 1 93 ? -20.555 -10.500 18.879 1.00 84.06 93 LEU A C 1
ATOM 745 O O . LEU A 1 93 ? -20.416 -10.628 20.092 1.00 84.06 93 LEU A O 1
ATOM 749 N N . SER A 1 94 ? -21.711 -10.126 18.320 1.00 83.00 94 SER A N 1
ATOM 750 C CA . SER A 1 94 ? -22.889 -9.720 19.097 1.00 83.00 94 SER A CA 1
ATOM 751 C C . SER A 1 94 ? -23.416 -10.833 20.004 1.00 83.00 94 SER A C 1
ATOM 753 O O . SER A 1 94 ? -23.804 -10.563 21.135 1.00 83.00 94 SER A O 1
ATOM 755 N N . LYS A 1 95 ? -23.341 -12.095 19.560 1.00 87.50 95 LYS A N 1
ATOM 756 C CA . LYS A 1 95 ? -23.765 -13.266 20.344 1.00 87.50 95 LYS A CA 1
ATOM 757 C C . LYS A 1 95 ? -22.953 -13.482 21.626 1.00 87.50 95 LYS A C 1
ATOM 759 O O . LYS A 1 95 ? -23.449 -14.129 22.538 1.00 87.50 95 LYS A O 1
ATOM 764 N N . GLY A 1 96 ? -21.716 -12.982 21.688 1.00 81.00 96 GLY A N 1
ATOM 765 C CA . GLY A 1 96 ? -20.849 -13.091 22.866 1.00 81.00 96 GLY A CA 1
ATOM 766 C C . GLY A 1 96 ? -20.861 -11.859 23.775 1.00 81.00 96 GLY A C 1
ATOM 767 O O . GLY A 1 96 ? -20.203 -11.873 24.812 1.00 81.00 96 GLY A O 1
ATOM 768 N N . MET A 1 97 ? -21.562 -10.784 23.398 1.00 81.38 97 MET A N 1
ATOM 769 C CA . MET A 1 97 ? -21.635 -9.554 24.188 1.00 81.38 97 MET A CA 1
ATOM 770 C C . MET A 1 97 ? -22.874 -9.568 25.085 1.00 81.38 97 MET A C 1
ATOM 772 O O . MET A 1 97 ? -23.988 -9.773 24.614 1.00 81.38 97 MET A O 1
ATOM 776 N N . GLN A 1 98 ? -22.695 -9.293 26.379 1.00 77.94 98 GLN A N 1
ATOM 777 C CA . GLN A 1 98 ? -23.819 -9.072 27.286 1.00 77.94 98 GLN A CA 1
ATOM 778 C C . GLN A 1 98 ? -24.454 -7.713 26.958 1.00 77.94 98 GLN A C 1
ATOM 780 O O . GLN A 1 98 ? -23.835 -6.666 27.159 1.00 77.94 98 GLN A O 1
ATOM 785 N N . SER A 1 99 ? -25.671 -7.719 26.410 1.00 73.69 99 SER A N 1
ATOM 786 C CA . SER A 1 99 ? -26.394 -6.486 26.101 1.00 73.69 99 SER A CA 1
ATOM 787 C C . SER A 1 99 ? -26.819 -5.796 27.396 1.00 73.69 99 SER A C 1
ATOM 789 O O . SER A 1 99 ? -27.599 -6.347 28.170 1.00 73.69 99 SER A O 1
ATOM 791 N N . GLN A 1 100 ? -26.323 -4.584 27.622 1.00 72.81 100 GLN A N 1
ATOM 792 C CA . GLN A 1 100 ? -26.852 -3.684 28.643 1.00 72.81 100 GLN A CA 1
ATOM 793 C C . GLN A 1 100 ? -28.057 -2.969 28.028 1.00 72.81 100 GLN A C 1
ATOM 795 O O . GLN A 1 100 ? -27.930 -2.352 26.969 1.00 72.81 100 GLN A O 1
ATOM 800 N N . CYS A 1 101 ? -29.230 -3.090 28.646 1.00 66.50 101 CYS A N 1
ATOM 801 C CA . CYS A 1 101 ? -30.383 -2.296 28.236 1.00 66.50 101 CYS A CA 1
ATOM 802 C C . CYS A 1 101 ? -30.119 -0.841 28.640 1.00 66.50 101 CYS A C 1
ATOM 804 O O . CYS A 1 101 ? -29.700 -0.583 29.768 1.00 66.50 101 CYS A O 1
ATOM 806 N N . SER A 1 102 ? -30.314 0.099 27.718 1.00 70.12 102 SER A N 1
ATOM 807 C CA . SER A 1 102 ? -30.299 1.521 28.060 1.00 70.12 102 SER A CA 1
ATOM 808 C C . SER A 1 102 ? -31.471 1.824 28.992 1.00 70.12 102 SER A C 1
ATOM 810 O O . SER A 1 102 ? -32.586 1.383 28.710 1.00 70.12 102 SER A O 1
ATOM 812 N N . HIS A 1 103 ? -31.204 2.556 30.074 1.00 49.56 103 HIS A N 1
ATOM 813 C CA . HIS A 1 103 ? -32.233 3.134 30.938 1.00 49.56 103 HIS A CA 1
ATOM 814 C C . HIS A 1 103 ? -33.034 4.226 30.228 1.00 49.56 103 HIS A C 1
ATOM 816 O O . HIS A 1 103 ? -32.438 4.927 29.375 1.00 49.56 103 HIS A O 1
#

Organism: Araneus ventricosus (NCBI:txid182803)

pLDDT: mean 76.35, std 16.0, range [33.88, 94.0]

InterPro domains:
  IPR008906 HAT, C-terminal dimerisation domain [PF05699] (25-81)

Radius of gyration: 20.29 Å; chains: 1; bounding box: 50×29×54 Å

Secondary structure (DSSP, 8-state):
--HHHHHHHHHHHHHHHHHHHHHHHHHS-GGGHHHHHHHHHHHHHHHHHHHHHHHHHHHHHHT-TT-----HHHHHHHHHHHHS-----HHHHHTTS-PPPP-

Sequence (103 aa):
MHIAQRKWTALKEIPRVEALIFGAWNSLPECYSEVKKLAYGVLTIFGSTYSFEQAFSCMNIIKSKVRSQLTNKNLESCLKLKTTSYKPDLIKLSKGMQSQCSH